Protein AF-A0A662U0S3-F1 (afdb_monomer)

Radius of gyration: 13.99 Å; Cα contacts (8 Å, |Δi|>4): 106; chains: 1; bounding box: 33×35×38 Å

Foldseek 3Di:
DKKKWKDFFAAPHTDIDDDDPDDDDDDDPPPCSVRVVVVVVLVCQCPVDDNVCNVVSQVVCVHQCNGGHVVQCPDPVNRDTDMDIDDDDD

Solvent-accessible surface area (backbone atoms only — not comparable to full-atom values): 5544 Å² total; per-residue (Å²): 91,37,36,44,35,42,30,27,38,41,74,35,62,76,43,78,45,80,53,65,102,71,83,84,91,83,79,63,88,90,70,34,66,70,50,54,55,46,51,53,51,50,49,49,60,60,67,72,52,65,77,84,46,46,66,54,58,31,51,78,57,69,31,67,80,56,50,30,21,70,91,47,81,84,48,96,79,59,85,57,71,46,76,47,80,46,72,56,82,131

Mean predicted aligned error: 5.54 Å

Sequence (90 aa):
MKKIEIKNYKSLEDVSVGLGKFNVIIGPNMSGKSNFLDSLRFLSQATAGPTNELPTILRERGGFEKILFWRRKNTTHKHLYRVYIQQKEI

Structure (mmCIF, N/CA/C/O backbone):
data_AF-A0A662U0S3-F1
#
_entry.id   AF-A0A662U0S3-F1
#
loop_
_atom_site.group_PDB
_atom_site.id
_atom_site.type_symbol
_atom_site.label_atom_id
_atom_site.label_alt_id
_atom_site.label_comp_id
_atom_site.label_asym_id
_atom_site.label_entity_id
_atom_site.label_seq_id
_atom_site.pdbx_PDB_ins_code
_atom_site.Cartn_x
_atom_site.Cartn_y
_atom_site.Cartn_z
_atom_site.occupancy
_atom_site.B_iso_or_equiv
_atom_site.auth_seq_id
_atom_site.auth_comp_id
_atom_site.auth_asym_id
_atom_site.auth_atom_id
_atom_site.pdbx_PDB_model_num
ATOM 1 N N . MET A 1 1 ? -16.201 7.191 12.120 1.00 66.81 1 MET A N 1
ATOM 2 C CA . MET A 1 1 ? -15.590 5.982 11.501 1.00 66.81 1 MET A CA 1
ATOM 3 C C . MET A 1 1 ? -14.468 6.423 10.578 1.00 66.81 1 MET A C 1
ATOM 5 O O . MET A 1 1 ? -14.682 7.382 9.841 1.00 66.81 1 MET A O 1
ATOM 9 N N . LYS A 1 2 ? -13.296 5.778 10.642 1.00 89.75 2 LYS A N 1
ATOM 10 C CA . LYS A 1 2 ? -12.193 6.035 9.706 1.00 89.75 2 LYS A CA 1
ATOM 11 C C . LYS A 1 2 ? -12.231 5.005 8.580 1.00 89.75 2 LYS A C 1
ATOM 13 O O . LYS A 1 2 ? -12.483 3.835 8.852 1.00 89.75 2 LYS A O 1
ATOM 18 N N . LYS A 1 3 ? -12.020 5.424 7.336 1.00 93.06 3 LYS A N 1
ATOM 19 C CA . LYS A 1 3 ? -12.042 4.549 6.157 1.00 93.06 3 LYS A CA 1
ATOM 20 C C . LYS A 1 3 ? -10.835 4.842 5.278 1.00 93.06 3 LYS A C 1
ATOM 22 O O . LYS A 1 3 ? -10.520 6.011 5.066 1.00 93.06 3 LYS A O 1
ATOM 27 N N . ILE A 1 4 ? -10.187 3.788 4.791 1.00 94.44 4 ILE A N 1
ATOM 28 C CA . ILE A 1 4 ? -9.114 3.857 3.798 1.00 94.44 4 ILE A CA 1
ATOM 29 C C . ILE A 1 4 ? -9.604 3.212 2.509 1.00 94.44 4 ILE A C 1
ATOM 31 O O . ILE A 1 4 ? -10.083 2.078 2.520 1.00 94.44 4 ILE A O 1
ATOM 35 N N . GLU A 1 5 ? -9.445 3.924 1.401 1.00 95.62 5 GLU A N 1
ATOM 36 C CA . GLU A 1 5 ? -9.661 3.392 0.058 1.00 95.62 5 GLU A CA 1
ATOM 37 C C . GLU A 1 5 ? -8.366 3.488 -0.737 1.00 95.62 5 GLU A C 1
ATOM 39 O O . GLU A 1 5 ? -7.769 4.559 -0.775 1.00 95.62 5 GLU A O 1
ATOM 44 N N . ILE A 1 6 ? -7.933 2.396 -1.365 1.00 95.12 6 ILE A N 1
ATOM 45 C CA . ILE A 1 6 ? -6.722 2.327 -2.192 1.00 95.12 6 ILE A CA 1
ATOM 46 C C . ILE A 1 6 ? -7.113 1.830 -3.577 1.00 95.12 6 ILE A C 1
ATOM 48 O O . ILE A 1 6 ? -7.730 0.771 -3.703 1.00 95.12 6 ILE A O 1
ATOM 52 N N . LYS A 1 7 ? -6.711 2.567 -4.616 1.00 93.56 7 LYS A N 1
ATOM 53 C CA . LYS A 1 7 ? -6.947 2.187 -6.014 1.00 93.56 7 LYS A CA 1
ATOM 54 C C . LYS A 1 7 ? -5.657 2.143 -6.818 1.00 93.56 7 LYS A C 1
ATOM 56 O O . LYS A 1 7 ? -4.794 3.011 -6.671 1.00 93.56 7 LYS A O 1
ATOM 61 N N . ASN A 1 8 ? -5.578 1.158 -7.712 1.00 93.50 8 ASN A N 1
ATOM 62 C CA . ASN A 1 8 ? -4.486 0.940 -8.662 1.00 93.50 8 ASN A CA 1
ATOM 63 C C . ASN A 1 8 ? -3.083 0.835 -8.030 1.00 93.50 8 ASN A C 1
ATOM 65 O O . ASN A 1 8 ? -2.129 1.401 -8.566 1.00 93.50 8 ASN A O 1
ATOM 69 N N . TYR A 1 9 ? -2.925 0.095 -6.931 1.00 94.12 9 TYR A N 1
ATOM 70 C CA . TYR A 1 9 ? -1.628 -0.071 -6.267 1.00 94.12 9 TYR A CA 1
ATOM 71 C C . TYR A 1 9 ? -1.158 -1.524 -6.253 1.00 94.12 9 TYR A C 1
ATOM 73 O O . TYR A 1 9 ? -1.720 -2.345 -5.536 1.00 94.12 9 TYR A O 1
ATOM 81 N N . LYS A 1 10 ? -0.093 -1.854 -6.987 1.00 94.00 10 LYS A N 1
ATOM 82 C CA . LYS A 1 10 ? 0.505 -3.202 -7.065 1.00 94.00 10 LYS A CA 1
ATOM 83 C C . LYS A 1 10 ? -0.504 -4.335 -7.292 1.00 94.00 10 LYS A C 1
ATOM 85 O O . LYS A 1 10 ? -0.809 -4.640 -8.437 1.00 94.00 10 LYS A O 1
ATOM 90 N N . SER A 1 11 ? -0.992 -4.984 -6.229 1.00 94.38 11 SER A N 1
ATOM 91 C CA . SER A 1 11 ? -2.010 -6.047 -6.288 1.00 94.38 11 SER A CA 1
ATOM 92 C C . SER A 1 11 ? -3.420 -5.622 -5.914 1.00 94.38 11 SER A C 1
ATOM 94 O O . SER A 1 11 ? -4.314 -6.458 -5.866 1.00 94.38 11 SER A O 1
ATOM 96 N N . LEU A 1 12 ? -3.600 -4.353 -5.584 1.00 94.12 12 LEU A N 1
ATOM 97 C CA . LEU A 1 12 ? -4.833 -3.768 -5.094 1.00 94.12 12 LEU A CA 1
ATOM 98 C C . LEU A 1 12 ? -5.457 -2.986 -6.248 1.00 94.12 12 LEU A C 1
ATOM 100 O O . LEU A 1 12 ? -4.973 -1.911 -6.611 1.00 94.12 12 LEU A O 1
ATOM 104 N N . GLU A 1 13 ? -6.499 -3.547 -6.857 1.00 92.00 13 GLU A N 1
ATOM 105 C CA . GLU A 1 13 ? -7.251 -2.846 -7.900 1.00 92.00 13 GLU A CA 1
ATOM 106 C C . GLU A 1 13 ? -8.157 -1.771 -7.285 1.00 92.00 13 GLU A C 1
ATOM 108 O O . GLU A 1 13 ? -8.010 -0.590 -7.601 1.00 92.00 13 GLU A O 1
ATOM 113 N N . ASP A 1 14 ? -9.036 -2.181 -6.370 1.00 93.19 14 ASP A N 1
ATOM 114 C CA . ASP A 1 14 ? -9.952 -1.318 -5.624 1.00 93.19 14 ASP A CA 1
ATOM 115 C C . ASP A 1 14 ? -10.205 -1.955 -4.249 1.00 93.19 14 ASP A C 1
ATOM 117 O O . ASP A 1 14 ? -10.846 -3.001 -4.144 1.00 93.19 14 ASP A O 1
ATOM 121 N N . VAL A 1 15 ? -9.608 -1.390 -3.198 1.00 94.69 15 VAL A N 1
ATOM 122 C CA . VAL A 1 15 ? -9.680 -1.922 -1.831 1.00 94.69 15 VAL A CA 1
ATOM 123 C C . VAL A 1 15 ? -10.239 -0.868 -0.899 1.00 94.69 15 VAL A C 1
ATOM 125 O O . VAL A 1 15 ? -9.789 0.274 -0.901 1.00 94.69 15 VAL A O 1
ATOM 128 N N . SER A 1 16 ? -11.188 -1.277 -0.059 1.00 95.06 16 SER A N 1
ATOM 129 C CA . SER A 1 16 ? -11.866 -0.413 0.897 1.00 95.06 16 SER A CA 1
ATOM 130 C C . SER A 1 16 ? -11.899 -1.064 2.276 1.00 95.06 16 SER A C 1
ATOM 132 O O . SER A 1 16 ? -12.413 -2.171 2.425 1.00 95.06 16 SER A O 1
ATOM 134 N N . VAL A 1 17 ? -11.327 -0.397 3.280 1.00 94.00 17 VAL A N 1
ATOM 135 C CA . VAL A 1 17 ? -11.187 -0.932 4.641 1.00 94.00 17 VAL A CA 1
ATOM 136 C C . VAL A 1 17 ? -11.652 0.103 5.661 1.00 94.00 17 VAL A C 1
ATOM 138 O O . VAL A 1 17 ? -11.165 1.235 5.691 1.00 94.00 17 VAL A O 1
ATOM 141 N N . GLY A 1 18 ? -12.595 -0.293 6.516 1.00 94.12 18 GLY A N 1
ATOM 142 C CA . GLY A 1 18 ? -12.938 0.456 7.723 1.00 94.12 18 GLY A CA 1
ATOM 143 C C . GLY A 1 18 ? -11.881 0.235 8.802 1.00 94.12 18 GLY A C 1
ATOM 144 O O . GLY A 1 18 ? -11.443 -0.891 9.015 1.00 94.12 18 GLY A O 1
ATOM 145 N N . LEU A 1 19 ? -11.472 1.304 9.480 1.00 91.81 19 LEU A N 1
ATOM 146 C CA . LEU A 1 19 ? -10.4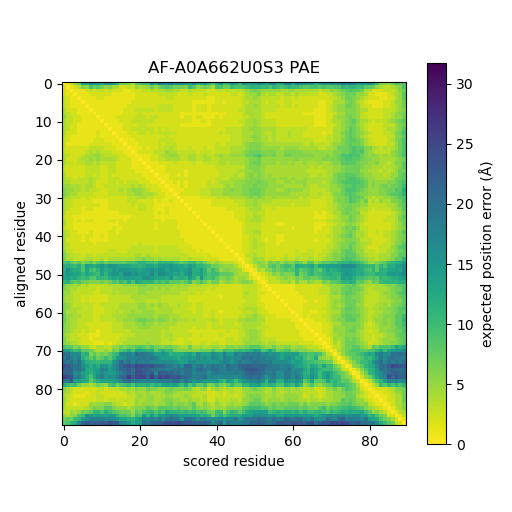82 1.257 10.549 1.00 91.81 19 LEU A CA 1
ATOM 147 C C . LEU A 1 19 ? -11.125 1.462 11.920 1.00 91.81 19 LEU A C 1
ATOM 149 O O . LEU A 1 19 ? -11.819 2.457 12.160 1.00 91.81 19 LEU A O 1
ATOM 153 N N . GLY A 1 20 ? -10.820 0.538 12.830 1.00 90.81 20 GLY A N 1
ATOM 154 C CA . GLY A 1 20 ? -11.027 0.677 14.269 1.00 90.81 20 GLY A CA 1
ATOM 155 C C . GLY A 1 20 ? -9.789 1.230 14.981 1.00 90.81 20 GLY A C 1
ATOM 156 O O . GLY A 1 20 ? -8.781 1.559 14.353 1.00 90.81 20 GLY A O 1
ATOM 157 N N . LYS A 1 21 ? -9.846 1.300 16.318 1.00 90.88 21 LYS A N 1
ATOM 158 C CA . LYS A 1 21 ? -8.689 1.670 17.161 1.00 90.88 21 LYS A CA 1
ATOM 159 C C . LYS A 1 21 ? -7.547 0.647 17.071 1.00 90.88 21 LYS A C 1
ATOM 161 O O . LYS A 1 21 ? -6.390 1.006 17.236 1.00 90.88 21 LYS A O 1
ATOM 166 N N . PHE A 1 22 ? -7.886 -0.607 16.783 1.00 93.62 22 PHE A N 1
ATOM 167 C CA . PHE A 1 22 ? -6.968 -1.718 16.577 1.00 93.62 22 PHE A CA 1
ATOM 168 C C . PHE A 1 22 ? -7.436 -2.509 15.354 1.00 93.62 22 PHE A C 1
ATOM 170 O O . PHE A 1 22 ? -8.637 -2.721 15.189 1.00 93.62 22 PHE A O 1
ATOM 177 N N . ASN A 1 23 ? -6.507 -2.900 14.481 1.00 93.50 23 ASN A N 1
ATOM 178 C CA . ASN A 1 23 ? -6.815 -3.578 13.224 1.00 93.50 23 ASN A CA 1
ATOM 179 C C . ASN A 1 23 ? -5.836 -4.735 13.024 1.00 93.50 23 ASN A C 1
ATOM 181 O O . ASN A 1 23 ? -4.630 -4.559 13.188 1.00 93.50 23 ASN A O 1
ATOM 185 N N . VAL A 1 24 ? -6.355 -5.896 12.631 1.00 95.44 24 V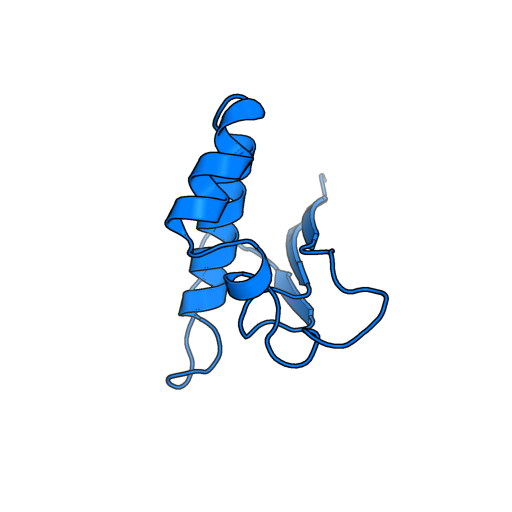AL A N 1
ATOM 186 C CA . VAL A 1 24 ? -5.567 -7.093 12.318 1.00 95.44 24 VAL A CA 1
ATOM 187 C C . VAL A 1 24 ? -5.791 -7.445 10.852 1.00 95.44 24 VAL A C 1
ATOM 189 O O . VAL A 1 24 ? -6.931 -7.560 10.409 1.00 95.44 24 VAL A O 1
ATOM 192 N N . ILE A 1 25 ? -4.706 -7.609 10.092 1.00 94.88 25 ILE A N 1
ATOM 193 C CA . ILE A 1 25 ? -4.749 -7.948 8.664 1.00 94.88 25 ILE A CA 1
ATOM 194 C C . ILE A 1 25 ? -4.286 -9.398 8.493 1.00 94.88 25 ILE A C 1
ATOM 196 O O . ILE A 1 25 ? -3.107 -9.699 8.667 1.00 94.88 25 ILE A O 1
ATOM 200 N N . ILE A 1 26 ? -5.202 -10.289 8.112 1.00 95.94 26 ILE A N 1
ATOM 201 C CA . ILE A 1 26 ? -4.954 -11.731 7.928 1.00 95.94 26 ILE A CA 1
ATOM 202 C C . ILE A 1 26 ? -5.442 -12.219 6.562 1.00 95.94 26 ILE A C 1
ATOM 204 O O . ILE A 1 26 ? -6.223 -11.551 5.890 1.00 95.94 26 ILE A O 1
ATOM 208 N N . GLY A 1 27 ? -4.931 -13.371 6.121 1.00 94.81 27 GLY A N 1
ATOM 209 C CA . GLY A 1 27 ? -5.316 -14.008 4.860 1.00 94.81 27 GLY A CA 1
ATOM 210 C C . GLY A 1 27 ? -4.163 -14.760 4.182 1.00 94.81 27 GLY A C 1
ATOM 211 O O . GLY A 1 27 ? -3.018 -14.647 4.630 1.00 94.81 27 GLY A O 1
ATOM 212 N N . PRO A 1 28 ? -4.425 -15.482 3.078 1.00 96.62 28 PRO A N 1
ATOM 213 C CA . PRO A 1 28 ? -3.432 -16.296 2.369 1.00 96.62 28 PRO A CA 1
ATOM 214 C C . PRO A 1 28 ? -2.237 -15.497 1.844 1.00 96.62 28 PRO A C 1
ATOM 216 O O . PRO A 1 28 ? -2.329 -14.287 1.625 1.00 96.62 28 PRO A O 1
ATOM 219 N N . ASN A 1 29 ? -1.102 -16.151 1.594 1.00 94.69 29 ASN A N 1
ATOM 220 C CA . ASN A 1 29 ? 0.003 -15.500 0.885 1.00 94.69 29 ASN A CA 1
ATOM 221 C C . ASN A 1 29 ? -0.472 -14.933 -0.456 1.00 94.69 29 ASN A C 1
ATOM 223 O O . ASN A 1 29 ? -1.393 -15.456 -1.076 1.00 94.69 29 ASN A O 1
ATOM 227 N N . MET A 1 30 ? 0.138 -13.820 -0.871 1.00 92.12 30 MET A N 1
ATOM 228 C CA . MET A 1 30 ? -0.201 -13.132 -2.123 1.00 92.12 30 MET A CA 1
ATOM 229 C C . MET A 1 30 ? -1.598 -12.473 -2.164 1.00 92.12 30 MET A C 1
ATOM 231 O O . MET A 1 30 ? -1.932 -11.837 -3.157 1.00 92.12 30 MET 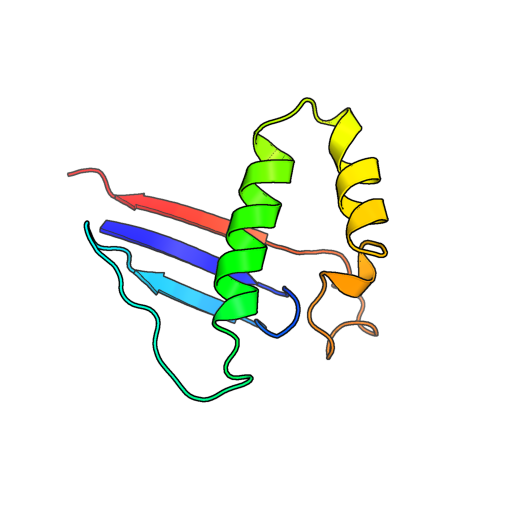A O 1
ATOM 235 N N . SER A 1 31 ? -2.371 -12.490 -1.069 1.00 94.06 31 SER A N 1
ATOM 236 C CA . SER A 1 31 ? -3.695 -11.840 -0.982 1.00 94.06 31 SER A CA 1
ATOM 237 C C . SER A 1 31 ? -3.673 -10.300 -0.913 1.00 94.06 31 SER A C 1
ATOM 239 O O . SER A 1 31 ? -4.707 -9.676 -0.706 1.00 94.06 31 SER A O 1
ATOM 241 N N . GLY A 1 32 ? -2.500 -9.668 -1.025 1.00 95.06 32 GLY A N 1
ATOM 242 C CA . GLY A 1 32 ? -2.359 -8.206 -1.034 1.00 95.06 32 GLY A CA 1
ATOM 243 C C . GLY A 1 32 ? -2.098 -7.534 0.319 1.00 95.06 32 GLY A C 1
ATOM 244 O O . GLY A 1 32 ? -1.885 -6.328 0.345 1.00 95.06 32 GLY A O 1
ATOM 245 N N . LYS A 1 33 ? -2.009 -8.280 1.430 1.00 97.06 33 LYS A N 1
ATOM 246 C CA . LYS A 1 33 ? -1.740 -7.722 2.780 1.00 97.06 33 LYS A CA 1
ATOM 247 C C . LYS A 1 33 ? -0.478 -6.856 2.839 1.00 97.06 33 LYS A C 1
ATOM 249 O O . LYS A 1 33 ? -0.526 -5.719 3.295 1.00 97.06 33 LYS A O 1
ATOM 254 N N . SER A 1 34 ? 0.645 -7.367 2.330 1.00 97.12 34 SER A N 1
ATOM 255 C CA . SER A 1 34 ? 1.903 -6.612 2.302 1.00 97.12 34 SER A CA 1
ATOM 256 C C . SER A 1 34 ? 1.814 -5.389 1.387 1.00 97.12 34 SER A C 1
ATOM 258 O O .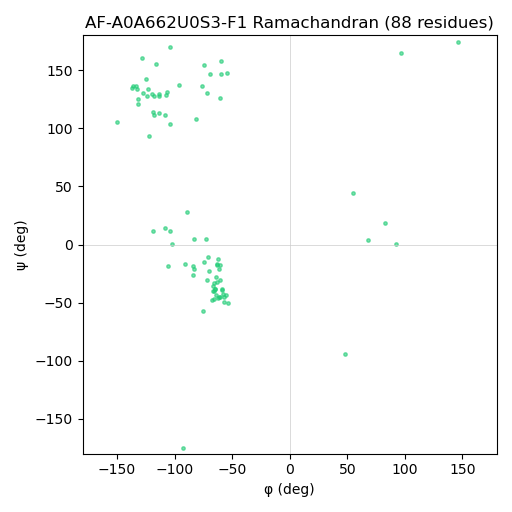 SER A 1 34 ? 2.386 -4.357 1.710 1.00 97.12 34 SER A O 1
ATOM 260 N N . ASN A 1 35 ? 1.050 -5.469 0.291 1.00 96.44 35 ASN A N 1
ATOM 261 C CA . ASN A 1 35 ? 0.833 -4.332 -0.607 1.00 96.44 35 ASN A CA 1
ATOM 262 C C . ASN A 1 35 ? -0.078 -3.266 0.011 1.00 96.44 35 ASN A C 1
ATOM 264 O O . ASN A 1 35 ? 0.118 -2.090 -0.265 1.00 96.44 35 ASN A O 1
ATOM 268 N N . PHE A 1 36 ? -1.023 -3.655 0.871 1.00 96.62 36 PHE A N 1
ATOM 269 C CA . PHE A 1 36 ? -1.842 -2.715 1.638 1.00 96.62 36 PHE A CA 1
ATOM 270 C C . PHE A 1 36 ? -0.984 -1.931 2.633 1.00 96.62 36 PHE A C 1
ATOM 272 O O . PHE A 1 36 ? -1.051 -0.710 2.692 1.00 96.62 36 PHE A O 1
ATOM 279 N N . LEU A 1 37 ? -0.112 -2.609 3.383 1.00 96.06 37 LEU A N 1
ATOM 280 C CA . LEU A 1 37 ? 0.822 -1.914 4.273 1.00 96.06 37 LEU A CA 1
ATOM 281 C C . LEU A 1 37 ? 1.825 -1.056 3.489 1.00 96.06 37 LEU A C 1
ATOM 283 O O . LEU A 1 37 ? 2.145 0.055 3.906 1.00 96.06 37 LEU A O 1
ATOM 287 N N . ASP A 1 38 ? 2.303 -1.542 2.345 1.00 96.31 38 ASP A N 1
ATOM 288 C CA . ASP A 1 38 ? 3.231 -0.801 1.495 1.00 96.31 38 ASP A CA 1
ATOM 289 C C . ASP A 1 38 ? 2.606 0.452 0.865 1.00 96.31 38 ASP A C 1
ATOM 291 O O . ASP A 1 38 ? 3.277 1.479 0.790 1.00 96.31 38 ASP A O 1
ATOM 295 N N . SER A 1 39 ? 1.321 0.433 0.492 1.00 95.88 39 SER A N 1
ATOM 296 C CA . SER A 1 39 ? 0.638 1.634 -0.005 1.00 95.88 39 SER A CA 1
ATOM 297 C C . SER A 1 39 ? 0.534 2.711 1.074 1.00 95.88 39 SER A C 1
ATOM 299 O O . SER A 1 39 ? 0.746 3.889 0.795 1.00 95.88 39 SER A O 1
ATOM 301 N N . LEU A 1 40 ? 0.281 2.320 2.328 1.00 94.06 40 LEU A N 1
ATOM 302 C CA . LEU A 1 40 ? 0.274 3.255 3.457 1.00 94.06 40 LEU A CA 1
ATOM 303 C C . LEU A 1 40 ? 1.670 3.815 3.741 1.00 94.06 40 LEU A C 1
ATOM 305 O O . LEU A 1 40 ? 1.809 5.011 3.987 1.00 94.06 40 LEU A O 1
ATOM 309 N N . ARG A 1 41 ? 2.715 2.981 3.647 1.00 94.00 41 ARG A N 1
ATOM 310 C CA . ARG A 1 41 ? 4.110 3.443 3.742 1.00 94.00 41 ARG A CA 1
ATOM 311 C C . ARG A 1 41 ? 4.446 4.427 2.629 1.00 94.00 41 ARG A C 1
ATOM 313 O O . ARG A 1 41 ? 5.034 5.464 2.904 1.00 94.00 41 ARG A O 1
ATOM 320 N N . PHE A 1 42 ? 4.047 4.127 1.394 1.00 93.56 42 PHE A N 1
ATOM 321 C CA . PHE A 1 42 ? 4.248 5.026 0.263 1.00 93.56 42 PHE A CA 1
ATOM 322 C C . PHE A 1 42 ? 3.532 6.361 0.471 1.00 93.56 42 PHE A C 1
ATOM 324 O O . PHE A 1 42 ? 4.147 7.400 0.268 1.00 93.56 42 PHE A O 1
ATOM 331 N N . LEU A 1 43 ? 2.274 6.338 0.924 1.00 91.94 43 LEU A N 1
ATOM 332 C CA . LEU A 1 43 ? 1.538 7.555 1.259 1.00 91.94 43 LEU A CA 1
ATOM 333 C C . LEU A 1 43 ? 2.287 8.368 2.318 1.00 91.94 43 LEU A C 1
ATOM 335 O O . LEU A 1 43 ? 2.535 9.543 2.097 1.00 91.94 43 LEU A O 1
ATOM 339 N N . SER A 1 44 ? 2.710 7.729 3.413 1.00 91.25 44 SER A N 1
ATOM 340 C CA . SER A 1 44 ? 3.467 8.392 4.478 1.00 91.25 44 SER A CA 1
ATOM 341 C C . SER A 1 44 ? 4.750 9.040 3.957 1.00 91.25 44 SER A C 1
ATOM 343 O O . SER A 1 44 ? 5.030 10.173 4.319 1.00 91.25 44 SER A O 1
ATOM 345 N N . GLN A 1 45 ? 5.521 8.348 3.112 1.00 91.00 45 GLN A N 1
ATOM 346 C CA . GLN A 1 45 ? 6.741 8.897 2.506 1.00 91.00 45 GLN A CA 1
ATOM 347 C C . GLN A 1 45 ? 6.421 10.077 1.582 1.00 91.00 45 GLN A C 1
ATOM 349 O O . GLN A 1 45 ? 7.089 11.101 1.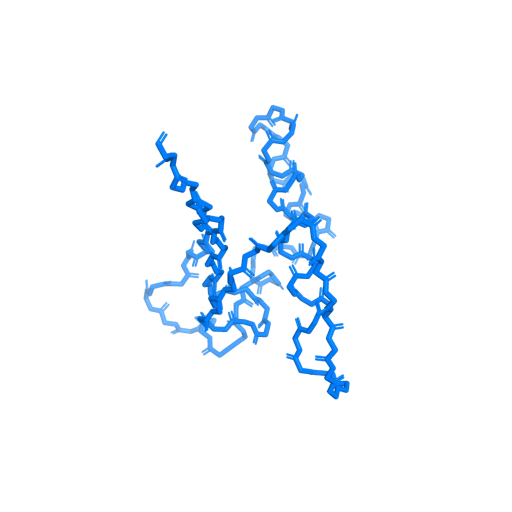635 1.00 91.00 45 GLN A O 1
ATOM 354 N N . ALA A 1 46 ? 5.372 9.950 0.769 1.00 89.12 46 ALA A N 1
ATOM 355 C CA . ALA A 1 46 ? 4.957 10.975 -0.180 1.00 89.12 46 ALA A CA 1
ATOM 356 C C . ALA A 1 46 ? 4.369 12.231 0.487 1.00 89.12 46 ALA A C 1
ATOM 358 O O . ALA A 1 46 ? 4.360 13.284 -0.143 1.00 89.12 46 ALA A O 1
ATOM 359 N N . THR A 1 47 ? 3.862 12.132 1.723 1.00 88.19 47 THR A N 1
ATOM 360 C CA . THR A 1 47 ? 3.250 13.260 2.449 1.00 88.19 47 THR A CA 1
ATOM 361 C C . THR A 1 47 ? 4.112 13.834 3.573 1.00 88.19 47 THR A C 1
ATOM 363 O O . THR A 1 47 ? 3.806 14.922 4.046 1.00 88.19 47 THR A O 1
ATOM 366 N N . ALA A 1 48 ? 5.123 13.108 4.063 1.00 84.88 48 ALA A N 1
ATOM 367 C CA . ALA A 1 48 ? 5.933 13.541 5.207 1.00 84.88 48 ALA A CA 1
ATOM 368 C C . ALA A 1 48 ? 7.081 14.494 4.834 1.00 84.88 48 ALA A C 1
ATOM 370 O O . ALA A 1 48 ? 7.517 15.263 5.687 1.00 84.88 48 ALA A O 1
ATOM 371 N N . GLY A 1 49 ? 7.576 14.432 3.595 1.00 74.75 49 GLY A N 1
ATOM 372 C CA . GLY A 1 49 ? 8.683 15.257 3.106 1.00 74.75 49 GLY A CA 1
ATOM 373 C C . GLY A 1 49 ? 8.237 16.405 2.192 1.00 74.75 49 GLY A C 1
ATOM 374 O O . GLY A 1 49 ? 7.076 16.460 1.771 1.00 74.75 49 GLY A O 1
ATOM 375 N N . PRO A 1 50 ? 9.148 17.333 1.852 1.00 76.06 50 PRO A N 1
ATOM 376 C CA . PRO A 1 50 ? 8.906 18.317 0.809 1.00 76.06 50 PRO A CA 1
ATOM 377 C C . PRO A 1 50 ? 8.624 17.635 -0.543 1.00 76.06 50 PRO A C 1
ATOM 379 O O . PRO A 1 50 ? 9.141 16.567 -0.872 1.00 76.06 50 PRO A O 1
ATOM 382 N N . THR A 1 51 ? 7.767 18.252 -1.358 1.00 72.44 51 THR A N 1
ATOM 383 C CA . THR A 1 51 ? 7.223 17.648 -2.593 1.00 72.44 51 THR A CA 1
ATOM 384 C C . THR A 1 51 ? 8.281 17.283 -3.641 1.00 72.44 51 THR A C 1
ATOM 386 O O . THR A 1 51 ? 8.015 16.477 -4.532 1.00 72.44 51 THR A O 1
ATOM 389 N N . ASN A 1 52 ? 9.487 17.844 -3.541 1.00 78.75 52 ASN A N 1
ATOM 390 C CA . ASN A 1 52 ? 10.638 17.520 -4.388 1.00 78.75 52 ASN A CA 1
ATOM 391 C C . ASN A 1 52 ? 11.233 16.123 -4.116 1.00 78.75 52 ASN A C 1
ATOM 393 O O . ASN A 1 52 ? 12.032 15.651 -4.922 1.00 78.75 52 ASN A O 1
ATOM 397 N N . GLU A 1 53 ? 10.839 15.438 -3.039 1.00 85.50 53 GLU A N 1
ATOM 398 C CA . GLU A 1 53 ? 11.316 14.087 -2.715 1.00 85.50 53 GLU A CA 1
ATOM 399 C C . GLU A 1 53 ? 10.537 12.975 -3.431 1.00 85.50 53 GLU A C 1
ATOM 401 O O . GLU A 1 53 ? 11.046 11.862 -3.588 1.00 85.50 53 GLU A O 1
ATOM 406 N N . LEU A 1 54 ? 9.333 13.264 -3.938 1.00 88.69 54 LEU A N 1
ATOM 407 C CA . LEU A 1 54 ? 8.488 12.271 -4.607 1.00 88.69 54 LEU A CA 1
ATOM 408 C C . LEU A 1 54 ? 9.189 11.561 -5.787 1.00 88.69 54 LEU A C 1
ATOM 410 O O . LEU A 1 54 ? 9.097 10.333 -5.864 1.00 88.69 54 LEU A O 1
ATOM 414 N N . PRO A 1 55 ? 9.934 12.250 -6.679 1.00 90.75 55 PRO A N 1
ATOM 415 C CA . PRO A 1 55 ? 10.718 11.584 -7.720 1.00 90.75 55 PRO A CA 1
ATOM 416 C C . PRO A 1 55 ? 11.763 10.605 -7.167 1.00 90.75 55 PRO A C 1
ATOM 418 O O . PRO A 1 55 ? 11.950 9.526 -7.730 1.00 90.75 55 PRO A O 1
ATOM 421 N N . THR A 1 56 ? 12.419 10.948 -6.054 1.00 92.06 56 THR A N 1
ATOM 422 C CA . THR A 1 56 ? 13.405 10.080 -5.392 1.00 92.06 56 THR A CA 1
ATOM 423 C C . THR A 1 56 ? 12.730 8.845 -4.804 1.00 92.06 56 THR A C 1
ATOM 425 O O . THR A 1 56 ? 13.149 7.730 -5.109 1.00 92.06 56 THR A O 1
ATOM 428 N N . ILE A 1 57 ? 11.622 9.022 -4.079 1.00 91.81 57 ILE A N 1
ATOM 429 C CA . ILE A 1 57 ? 1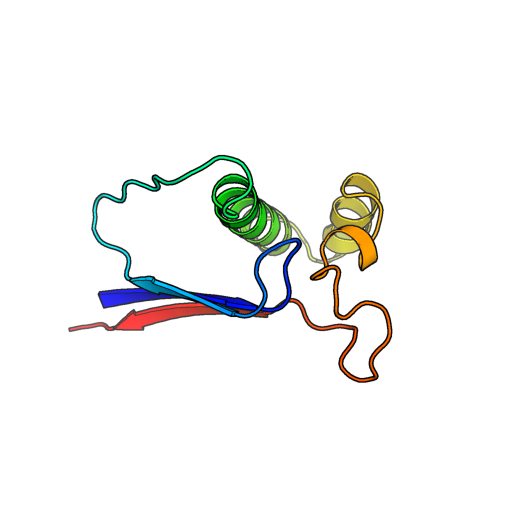0.826 7.922 -3.508 1.00 91.81 57 ILE A CA 1
ATOM 430 C C . ILE A 1 57 ? 10.342 6.969 -4.612 1.00 91.81 57 ILE A C 1
ATOM 432 O O . ILE A 1 57 ? 10.389 5.745 -4.470 1.00 91.81 57 ILE A O 1
ATOM 436 N N . LEU A 1 58 ? 9.880 7.511 -5.743 1.00 91.75 58 LEU A N 1
ATOM 437 C CA . LEU A 1 58 ? 9.461 6.704 -6.889 1.00 91.75 58 LEU A CA 1
ATOM 438 C C . LEU A 1 58 ? 10.639 5.954 -7.517 1.00 91.75 58 LEU A C 1
ATOM 440 O O . LEU A 1 58 ? 10.480 4.786 -7.871 1.00 91.75 58 LEU A O 1
ATOM 444 N N . ARG A 1 59 ? 11.814 6.583 -7.635 1.00 92.38 59 ARG A N 1
ATOM 445 C CA . ARG A 1 59 ? 13.031 5.942 -8.155 1.00 92.38 59 ARG A CA 1
ATOM 446 C C . ARG A 1 59 ? 13.476 4.779 -7.270 1.00 92.38 59 ARG A C 1
ATOM 448 O O . ARG A 1 59 ? 13.731 3.699 -7.793 1.00 92.38 59 ARG A O 1
ATOM 455 N N . GLU A 1 60 ? 13.494 4.961 -5.953 1.00 92.50 60 GLU A N 1
ATOM 456 C CA . GLU A 1 60 ? 13.817 3.906 -4.976 1.00 92.50 60 GLU A CA 1
ATOM 457 C C . GLU A 1 60 ? 12.847 2.721 -5.051 1.00 92.50 60 GLU A C 1
ATOM 459 O O . GLU A 1 60 ? 13.225 1.572 -4.838 1.00 92.50 60 GLU A O 1
ATOM 464 N N . ARG A 1 61 ? 11.594 2.984 -5.430 1.00 93.00 61 ARG A N 1
ATOM 465 C CA . ARG A 1 61 ? 10.562 1.961 -5.650 1.00 93.00 61 ARG A CA 1
ATOM 466 C C . ARG A 1 61 ? 10.612 1.315 -7.042 1.00 93.00 61 ARG A C 1
ATOM 468 O O . ARG A 1 61 ? 9.751 0.492 -7.357 1.00 93.00 61 ARG A O 1
ATOM 475 N N . GLY A 1 62 ? 11.608 1.647 -7.865 1.00 92.69 62 GLY A N 1
ATOM 476 C CA . GLY A 1 62 ? 11.792 1.100 -9.214 1.00 92.69 62 GLY A CA 1
ATOM 477 C C . GLY A 1 62 ? 10.960 1.794 -10.298 1.00 92.69 62 GLY A C 1
ATOM 478 O O . GLY A 1 62 ? 10.751 1.226 -11.371 1.00 92.69 62 GLY A O 1
ATOM 479 N N . GLY A 1 63 ? 10.478 3.006 -10.026 1.00 90.88 63 GLY A N 1
ATOM 480 C CA . GLY A 1 63 ? 9.680 3.827 -10.930 1.00 90.88 63 GLY A CA 1
ATOM 481 C C . GLY A 1 63 ? 8.172 3.719 -10.699 1.00 90.88 63 GLY A C 1
ATOM 482 O O . GLY A 1 63 ? 7.663 2.802 -10.052 1.00 90.88 63 GLY A O 1
ATOM 483 N N . PHE A 1 64 ? 7.433 4.668 -11.276 1.00 87.88 64 PHE A N 1
ATOM 484 C CA . PHE A 1 64 ? 5.983 4.775 -11.106 1.00 87.88 64 PHE A CA 1
ATOM 485 C C . PHE A 1 64 ? 5.225 3.512 -11.572 1.00 87.88 64 PHE A C 1
ATOM 487 O O . PHE A 1 64 ? 4.346 3.007 -10.880 1.00 87.88 64 PHE A O 1
ATOM 494 N N . GLU A 1 65 ? 5.645 2.898 -12.678 1.00 87.25 65 GLU A N 1
ATOM 495 C CA . GLU A 1 65 ? 5.050 1.657 -13.205 1.00 87.25 65 GLU A CA 1
ATOM 496 C C . GLU A 1 65 ? 5.140 0.452 -12.251 1.00 87.25 65 GLU A C 1
ATOM 498 O O . GLU A 1 65 ? 4.387 -0.518 -12.381 1.00 87.25 65 GLU A O 1
ATOM 503 N N . LYS A 1 66 ? 6.070 0.471 -11.287 1.00 90.19 66 LYS A N 1
ATOM 504 C CA . LYS A 1 66 ? 6.226 -0.606 -10.297 1.00 90.19 66 LYS A CA 1
ATOM 505 C C . LYS A 1 66 ? 5.272 -0.472 -9.117 1.00 90.19 66 LYS A C 1
ATOM 507 O O . LYS A 1 66 ? 5.012 -1.474 -8.449 1.00 90.19 66 LYS A O 1
ATOM 512 N N . ILE A 1 67 ? 4.742 0.725 -8.871 1.00 91.69 67 ILE A N 1
ATOM 513 C CA . ILE A 1 67 ? 3.751 0.952 -7.815 1.00 91.69 67 ILE A CA 1
ATOM 514 C C . ILE A 1 67 ? 2.313 0.792 -8.323 1.00 91.69 67 ILE A C 1
ATOM 516 O O . ILE A 1 67 ? 1.409 0.573 -7.522 1.00 91.69 67 ILE A O 1
ATOM 520 N N . LEU A 1 68 ? 2.096 0.824 -9.640 1.00 91.19 68 LEU A N 1
ATOM 521 C CA . LEU A 1 68 ? 0.781 0.655 -10.254 1.00 91.19 68 LEU A CA 1
ATOM 522 C C . LEU A 1 68 ? 0.266 -0.787 -10.236 1.00 91.19 68 LEU A C 1
ATOM 524 O O . LEU A 1 68 ? 1.029 -1.758 -10.253 1.00 91.19 68 LEU A O 1
ATOM 528 N N . PHE A 1 69 ? -1.062 -0.917 -10.275 1.00 88.44 69 PHE A N 1
ATOM 529 C CA . PHE A 1 69 ? -1.725 -2.207 -10.433 1.00 88.44 69 PHE A CA 1
ATOM 530 C C . PHE A 1 69 ? -1.344 -2.893 -11.7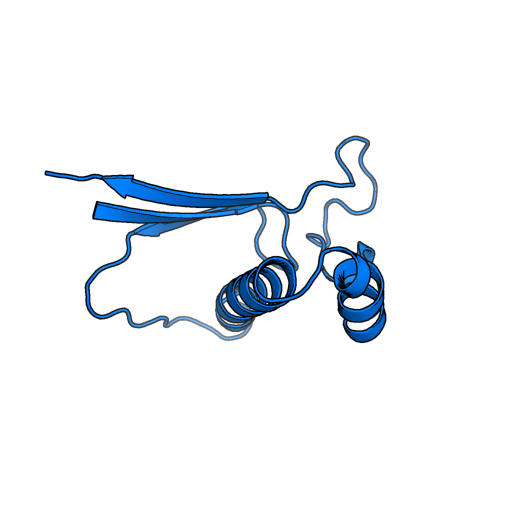50 1.00 88.44 69 PHE A C 1
ATOM 532 O O . PHE A 1 69 ? -1.487 -2.323 -12.835 1.00 88.44 69 PHE A O 1
ATOM 539 N N . TRP A 1 70 ? -0.868 -4.141 -11.667 1.00 79.94 70 TRP A N 1
ATOM 540 C CA . TRP A 1 70 ? -0.174 -4.773 -12.794 1.00 79.94 70 TRP A CA 1
ATOM 541 C C . TRP A 1 70 ? -1.042 -4.967 -14.043 1.00 79.94 70 TRP A C 1
ATOM 543 O O . TRP A 1 70 ? -0.507 -4.875 -15.147 1.00 79.94 70 TRP A O 1
ATOM 553 N N . ARG A 1 71 ? -2.361 -5.204 -13.907 1.00 74.94 71 ARG A N 1
ATOM 554 C CA . ARG A 1 71 ? -3.245 -5.417 -15.073 1.00 74.94 71 ARG A CA 1
ATOM 555 C C . ARG A 1 71 ? -3.553 -4.127 -15.835 1.00 74.94 71 ARG A C 1
ATOM 557 O O . ARG A 1 71 ? -4.028 -4.214 -16.959 1.00 74.94 71 ARG A O 1
ATOM 564 N N . ARG A 1 72 ? -3.286 -2.942 -15.266 1.00 65.38 72 ARG A N 1
ATOM 565 C CA . ARG A 1 72 ? -3.631 -1.643 -15.880 1.00 65.38 72 ARG A CA 1
ATOM 566 C C . ARG A 1 72 ? -2.462 -0.878 -16.503 1.00 65.38 72 ARG A C 1
ATOM 568 O O . ARG A 1 72 ? -2.644 0.254 -16.939 1.00 65.38 72 ARG A O 1
ATOM 575 N N . LYS A 1 73 ? -1.301 -1.513 -16.671 1.00 63.56 73 LYS A N 1
ATOM 576 C CA . LYS A 1 73 ? -0.110 -0.914 -17.309 1.00 63.56 73 LYS A CA 1
ATOM 577 C C . LYS A 1 73 ? -0.305 -0.503 -18.781 1.00 63.56 73 LYS A C 1
ATOM 579 O O . LYS A 1 73 ? 0.509 0.237 -19.322 1.00 63.56 73 LYS A O 1
ATOM 584 N N . ASN A 1 74 ? -1.397 -0.926 -19.435 1.00 60.69 74 ASN A N 1
ATOM 585 C CA . ASN A 1 74 ? -1.648 -0.733 -20.872 1.00 60.69 74 ASN A CA 1
ATOM 586 C C . ASN A 1 74 ? -2.909 0.090 -21.242 1.00 60.69 74 ASN A C 1
ATOM 588 O O . ASN A 1 74 ? -3.237 0.165 -22.419 1.00 60.69 74 ASN A O 1
ATOM 592 N N . THR A 1 75 ? -3.570 0.782 -20.299 1.00 57.88 75 THR A N 1
ATOM 593 C CA . THR A 1 75 ? -4.825 1.542 -20.553 1.00 57.88 75 THR A CA 1
ATOM 594 C C . THR A 1 75 ? -4.687 3.064 -20.344 1.00 57.88 75 THR A C 1
ATOM 5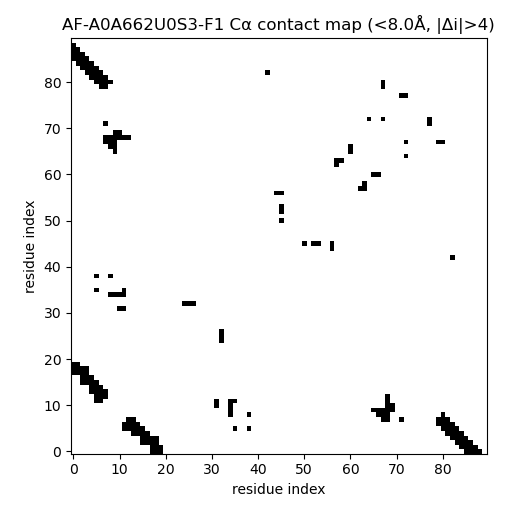96 O O . THR A 1 75 ? -3.854 3.508 -19.570 1.00 57.88 75 THR A O 1
ATOM 599 N N . THR A 1 76 ? -5.517 3.891 -20.986 1.00 56.75 76 THR A N 1
ATOM 600 C CA . THR A 1 76 ? -5.454 5.375 -21.008 1.00 56.75 76 THR A CA 1
ATOM 601 C C . THR A 1 76 ? -5.647 6.070 -19.643 1.00 56.75 76 THR A C 1
ATOM 603 O O . THR A 1 76 ? -5.237 7.211 -19.470 1.00 56.75 76 THR A O 1
ATOM 606 N N . HIS A 1 77 ? -6.190 5.387 -18.625 1.00 52.25 77 HIS A N 1
ATOM 607 C CA . HIS A 1 77 ? -6.302 5.887 -17.236 1.00 52.25 77 HIS A CA 1
ATOM 608 C C . HIS A 1 77 ? -5.076 5.547 -16.358 1.00 52.25 77 HIS A C 1
ATOM 610 O O . HIS A 1 77 ? -5.182 5.398 -15.139 1.00 52.25 77 HIS A O 1
ATOM 616 N N . LYS A 1 78 ? -3.913 5.404 -17.000 1.00 55.31 78 LYS A N 1
ATOM 617 C CA . LYS A 1 78 ? -2.683 4.750 -16.525 1.00 55.31 78 LYS A CA 1
ATOM 618 C C . LYS A 1 78 ? -1.992 5.371 -15.307 1.00 55.31 78 LYS A C 1
ATOM 620 O O . LYS A 1 78 ? -1.165 4.712 -14.697 1.00 55.31 78 LYS A O 1
ATOM 625 N N . HIS A 1 79 ? -2.301 6.612 -14.932 1.00 58.41 79 HIS A N 1
ATOM 626 C CA . HIS A 1 79 ? -1.404 7.396 -14.070 1.00 58.41 79 HIS A CA 1
ATOM 627 C C . HIS A 1 79 ? -1.874 7.625 -12.636 1.00 58.41 79 HIS A C 1
ATOM 629 O O . HIS A 1 79 ? -1.338 8.484 -11.944 1.00 58.41 79 HIS A O 1
ATOM 635 N N . LEU A 1 80 ? -2.887 6.896 -12.169 1.00 70.25 80 LEU A N 1
ATOM 636 C CA . LEU A 1 80 ? -3.572 7.276 -10.937 1.00 70.25 80 LEU A CA 1
ATOM 637 C C . LEU A 1 80 ? -3.523 6.169 -9.895 1.00 70.25 80 LEU A C 1
ATOM 639 O O . LEU A 1 80 ? -4.410 5.320 -9.837 1.00 70.25 80 LEU A O 1
ATOM 643 N N . TYR A 1 81 ? -2.515 6.255 -9.031 1.00 84.25 81 TYR A N 1
ATOM 644 C CA . TYR A 1 81 ? -2.635 5.795 -7.654 1.00 84.25 81 TYR A CA 1
ATOM 645 C C . TYR A 1 81 ? -3.526 6.777 -6.892 1.00 84.25 81 TYR A C 1
ATOM 647 O O . TYR A 1 81 ? -3.314 7.988 -6.962 1.00 84.25 81 TYR A O 1
ATOM 655 N N . ARG A 1 82 ? -4.533 6.269 -6.181 1.00 86.75 82 ARG A N 1
ATOM 656 C CA . ARG A 1 82 ? -5.417 7.100 -5.357 1.00 86.75 82 ARG A CA 1
ATOM 657 C C . ARG A 1 82 ? -5.572 6.477 -3.984 1.00 86.75 82 ARG A C 1
ATOM 659 O O . ARG A 1 82 ? -5.836 5.277 -3.889 1.00 86.75 82 ARG A O 1
ATOM 666 N N . VAL A 1 83 ? -5.453 7.313 -2.955 1.00 88.19 83 VAL A N 1
ATOM 667 C CA . VAL A 1 83 ? -5.821 6.953 -1.587 1.00 88.19 83 VAL A CA 1
ATOM 668 C C . VAL A 1 83 ? -6.772 7.982 -1.022 1.00 88.19 83 VAL A C 1
ATOM 670 O O . VAL A 1 83 ? -6.497 9.178 -1.084 1.00 88.19 83 VAL A O 1
ATOM 673 N N . TYR A 1 84 ? -7.869 7.503 -0.449 1.00 88.19 84 TYR A N 1
ATOM 674 C CA . TYR A 1 84 ? -8.811 8.327 0.292 1.00 88.19 84 TYR A CA 1
ATOM 675 C C . TYR A 1 84 ? -8.773 7.914 1.756 1.00 88.19 84 TYR A C 1
ATOM 677 O O . TYR A 1 84 ? -8.923 6.734 2.073 1.00 88.19 84 TYR A O 1
ATOM 685 N N . ILE A 1 85 ? -8.576 8.891 2.639 1.00 85.50 85 ILE A N 1
ATOM 686 C CA . ILE A 1 85 ? -8.734 8.718 4.081 1.00 85.50 85 ILE A CA 1
ATOM 687 C C . ILE A 1 85 ? -9.926 9.569 4.490 1.00 85.50 85 ILE A C 1
ATOM 689 O O . ILE A 1 85 ? -9.885 10.792 4.399 1.00 85.50 85 ILE A O 1
ATOM 693 N N . GLN A 1 86 ? -11.000 8.918 4.919 1.00 85.12 86 GLN A N 1
ATOM 694 C CA . GLN A 1 86 ? -12.188 9.599 5.419 1.00 85.12 86 GLN A CA 1
ATOM 695 C C . GLN A 1 86 ? -12.255 9.437 6.931 1.00 85.12 86 GLN A C 1
ATOM 697 O O . GLN A 1 86 ? -12.148 8.319 7.436 1.00 85.12 86 GLN A O 1
ATOM 702 N N . GLN A 1 87 ? -12.474 10.535 7.649 1.00 79.50 87 GLN A N 1
ATOM 703 C CA . GLN A 1 87 ? -12.798 10.532 9.070 1.00 7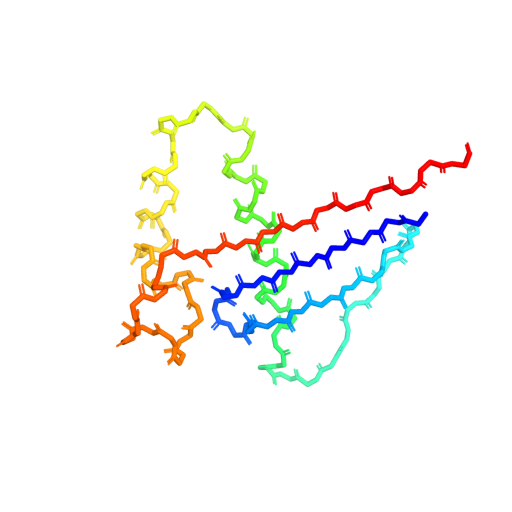9.50 87 GLN A CA 1
ATOM 704 C C . GLN A 1 87 ? -14.176 11.163 9.241 1.00 79.50 87 GLN A C 1
ATOM 706 O O . GLN A 1 87 ? -14.364 12.338 8.963 1.00 79.50 87 GLN A O 1
ATOM 711 N N . LYS A 1 88 ? -15.154 10.365 9.674 1.00 70.81 88 LYS A N 1
ATOM 712 C CA . LYS A 1 88 ? -16.460 10.892 10.083 1.00 70.81 88 LYS A CA 1
ATOM 713 C C . LYS A 1 88 ? -16.331 11.406 11.519 1.00 70.81 88 LYS A C 1
ATOM 715 O O . LYS A 1 88 ? -16.140 10.568 12.410 1.00 70.81 88 LYS A O 1
ATOM 720 N N . GLU A 1 89 ? -16.351 12.725 11.697 1.00 64.06 89 GLU A N 1
ATOM 721 C CA . GLU A 1 89 ? -16.543 13.367 13.003 1.00 64.06 89 GLU A CA 1
ATOM 722 C C . GLU A 1 89 ? -17.985 13.129 13.475 1.00 64.06 89 GLU A C 1
ATOM 724 O O . GLU A 1 89 ? -18.886 12.934 12.650 1.00 64.06 89 GLU A O 1
ATOM 729 N N . ILE A 1 90 ? -18.146 12.996 14.791 1.00 58.72 90 ILE A N 1
ATOM 730 C CA . ILE A 1 90 ? -19.439 12.881 15.476 1.00 58.72 90 ILE A CA 1
ATOM 731 C C . ILE A 1 90 ? -19.826 14.286 15.908 1.00 58.72 90 ILE A C 1
ATOM 733 O O . ILE A 1 90 ? -18.918 14.962 16.439 1.00 58.72 90 ILE A O 1
#

Nearest PDB structures (foldseek):
  5h67-assembly1_A  TM=6.580E-01  e=2.012E-03  Bacillus subtilis subsp. subtilis str. 168
  5h66-assembly1_A  TM=6.983E-01  e=2.371E-02  Bacillus subtilis subsp. subtilis str. 168
  7u05-assembly1_H  TM=3.821E-01  e=6.100E+00  Saccharomyces cerevisiae

Secondary structure (DSSP, 8-state):
-EEEEEEEETTEEEEEEEE-SS-----STTSSHHHHHHHHHHHHHHHHS-GGGHHHHHHHTT-HHHHB-GGGTTSTTTT--EEEEEE---

pLDDT: mean 86.63, std 11.66, range [52.25, 97.12]